Protein AF-A0A821GJP7-F1 (afdb_monomer)

Secondary structure (DSSP, 8-state):
-TTS--HHHHHHHHHHHHT--GGG--HHHHHHHHHHHHHHHHHTT-HHHHHHHHHHHHHH-SSSTHHHHHHHHHHHHHTHHHH--HHHHHHHHHHHHTTS-HHHHHHHHHHHHHHHHHGGGSTT--HHHHHHHHHH-

pLDDT: mean 87.88, std 9.97, range [49.09, 96.62]

Solvent-accessible surface area (backbone atoms only — not comparable to full-atom values): 7707 Å² total; per-residue (Å²): 128,86,86,81,63,53,74,66,59,51,50,55,52,43,56,54,60,74,69,54,81,60,89,82,52,51,46,52,55,46,15,49,49,30,26,53,48,15,53,49,33,44,75,73,68,39,51,71,62,14,53,53,29,37,56,52,17,64,71,50,32,96,54,88,50,40,64,41,24,44,55,48,20,53,52,47,60,74,38,36,95,77,68,70,52,67,60,60,28,46,51,24,43,54,61,19,41,76,80,42,56,70,75,62,26,52,67,48,50,52,55,49,51,53,52,59,72,59,44,73,81,62,91,82,47,66,54,62,59,52,49,52,51,66,70,74,108

Radius of gyration: 15.97 Å; Cα contacts (8 Å, |Δi|>4): 133; chains: 1; bounding box: 43×33×41 Å

Mean predicted aligned error: 5.53 Å

Foldseek 3Di:
DPPPDDPVVLVVVLVVLVPDDCVPPALLSQLVSLLVNLLSCVSVVVNVSSVVSLVVSCVSDPPPCLVSLVSVLVSCVVCCVPPVCVLSSLVSLVVNLVPDDPVVNVVSVVVLVVSCVVQPPPPDPPPSVVSVVVVVD

Sequence (137 aa):
LFSTLSSNEIQDIFDIVEQANTKYFNKDMMSEFYSLKAVAYSKLNHNDEAQKLFSCATQLSDANLTRTWINWGDFLLKQSSIINDDESIIICYLNACKDLTEIKARSILSKIFYLLSHDNENNNNNKLSICIERYLS

Nearest PDB structures (foldseek):
  7kts-assembly1_A  TM=8.685E-01  e=2.005E-06  Homo sapiens
  5l0y-assembly1_A  TM=6.145E-01  e=1.754E-02  Thermochaetoides thermophila DSM 1495
  4hot-assembly1_A  TM=7.872E-01  e=1.907E-01  Homo sapiens
  4gpk-assembly2_H  TM=5.710E-01  e=2.073E+00  Bacillus thuringiensis serovar th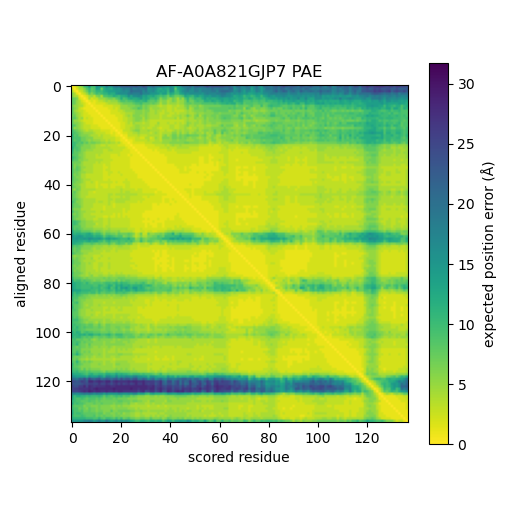uringiensis
  3q15-assembly1_A-2  TM=5.170E-01  e=2.299E+00  Bacillus subtilis

Structure (mmCIF, N/CA/C/O backbone):
data_AF-A0A821GJP7-F1
#
_entry.id   AF-A0A821GJP7-F1
#
loop_
_atom_site.group_PDB
_atom_site.id
_atom_site.type_symbol
_atom_site.label_atom_id
_atom_site.label_alt_id
_atom_site.label_comp_id
_atom_site.label_asym_id
_atom_site.label_entity_id
_atom_site.label_seq_id
_atom_site.pdbx_PDB_ins_code
_atom_site.Cartn_x
_atom_site.Cartn_y
_atom_site.Cartn_z
_atom_site.occupancy
_atom_site.B_iso_or_equiv
_atom_site.auth_seq_id
_atom_site.auth_comp_id
_atom_site.auth_asym_id
_atom_site.auth_atom_id
_atom_site.pdbx_PDB_model_num
ATOM 1 N N . LEU A 1 1 ? -12.908 -3.825 -2.239 1.00 49.09 1 LEU A N 1
ATOM 2 C CA . LEU A 1 1 ? -13.898 -3.857 -1.138 1.00 49.09 1 LEU A CA 1
ATOM 3 C C . LEU A 1 1 ? -14.386 -2.456 -0.764 1.00 49.09 1 LEU A C 1
ATOM 5 O O . LEU A 1 1 ? -15.580 -2.239 -0.808 1.00 49.09 1 LEU A O 1
ATOM 9 N N . PHE A 1 2 ? -13.511 -1.478 -0.505 1.00 53.94 2 PHE A N 1
ATOM 10 C CA . PHE A 1 2 ? -13.915 -0.135 -0.040 1.00 53.94 2 PHE A CA 1
ATOM 11 C C . PHE A 1 2 ? -14.293 0.907 -1.117 1.00 53.94 2 PHE A C 1
ATOM 13 O O . PHE A 1 2 ? -14.179 2.106 -0.870 1.00 53.94 2 PHE A O 1
ATOM 20 N N . SER A 1 3 ? -14.618 0.516 -2.350 1.00 56.97 3 SER A N 1
ATOM 21 C CA . SER A 1 3 ? -14.934 1.476 -3.430 1.00 56.97 3 SER A CA 1
ATOM 22 C C . SER A 1 3 ? -16.432 1.730 -3.618 1.00 56.97 3 SER A C 1
ATOM 24 O O . SER A 1 3 ? -16.786 2.655 -4.335 1.00 56.97 3 SER A O 1
ATOM 26 N N . THR A 1 4 ? -17.294 0.929 -2.987 1.00 66.12 4 THR A N 1
ATOM 27 C CA . THR A 1 4 ? -18.760 0.969 -3.150 1.00 66.12 4 THR A CA 1
ATOM 28 C C . THR A 1 4 ? -19.514 1.215 -1.840 1.00 66.12 4 THR A C 1
ATOM 30 O O . THR A 1 4 ? -20.737 1.180 -1.846 1.00 66.12 4 THR A O 1
ATOM 33 N N . LEU A 1 5 ? -18.802 1.421 -0.727 1.00 74.00 5 LEU A N 1
ATOM 34 C CA . LEU A 1 5 ? -19.387 1.615 0.605 1.00 74.00 5 LEU A CA 1
ATOM 35 C C . LEU A 1 5 ? -19.698 3.096 0.846 1.00 74.00 5 LEU A C 1
ATOM 37 O O . LEU A 1 5 ? -18.909 3.966 0.470 1.00 74.00 5 LEU A O 1
ATOM 41 N N . SER A 1 6 ? -20.831 3.368 1.488 1.00 81.38 6 SER A N 1
ATOM 42 C CA . SER A 1 6 ? -21.203 4.697 1.975 1.00 81.38 6 SER A CA 1
ATOM 43 C C . SER A 1 6 ? -20.296 5.144 3.128 1.00 81.38 6 SER A C 1
ATOM 45 O O . SER A 1 6 ? -19.678 4.326 3.809 1.00 81.38 6 SER A O 1
ATOM 47 N N . SER A 1 7 ? -20.220 6.454 3.382 1.00 79.62 7 SER A N 1
ATOM 48 C CA . SER A 1 7 ? -19.406 7.002 4.480 1.00 79.62 7 SER A CA 1
ATOM 49 C C . SER A 1 7 ? -19.783 6.429 5.849 1.00 79.62 7 SER A C 1
ATOM 51 O O . SER A 1 7 ? -18.895 6.182 6.658 1.00 79.62 7 SER A O 1
ATOM 53 N N . ASN A 1 8 ? -21.072 6.160 6.081 1.00 84.50 8 ASN A N 1
ATOM 54 C CA . ASN A 1 8 ? -21.547 5.572 7.334 1.00 84.50 8 ASN A CA 1
ATOM 55 C C . ASN A 1 8 ? -21.063 4.124 7.490 1.00 84.50 8 ASN A C 1
ATOM 57 O O . ASN A 1 8 ? -20.522 3.776 8.529 1.00 84.50 8 ASN A O 1
ATOM 61 N N . GLU A 1 9 ? -21.145 3.309 6.434 1.00 85.25 9 GLU A N 1
ATOM 62 C CA . GLU A 1 9 ? -20.630 1.931 6.473 1.00 85.25 9 GLU A CA 1
ATOM 63 C C . GLU A 1 9 ? -19.108 1.889 6.670 1.00 85.25 9 GLU A C 1
ATOM 65 O O . GLU A 1 9 ? -18.586 0.985 7.318 1.00 85.25 9 GLU A O 1
ATOM 70 N N . ILE A 1 10 ? -18.375 2.864 6.120 1.00 81.81 10 ILE A N 1
ATOM 71 C CA . ILE A 1 10 ? -16.928 2.981 6.341 1.00 81.81 10 ILE A CA 1
ATOM 72 C C . ILE A 1 10 ? -16.639 3.297 7.812 1.00 81.81 10 ILE A C 1
ATOM 74 O O . ILE A 1 10 ? -15.711 2.709 8.367 1.00 81.81 10 ILE A O 1
ATOM 78 N N . GLN A 1 11 ? -17.428 4.174 8.440 1.00 85.88 11 GLN A N 1
ATOM 79 C CA . GLN A 1 11 ? -17.293 4.491 9.862 1.00 85.88 11 GLN A CA 1
ATOM 80 C C . GLN A 1 11 ? -17.627 3.283 10.750 1.00 85.88 11 GLN A C 1
ATOM 82 O O . GLN A 1 11 ? -16.861 2.968 11.655 1.00 85.88 11 GLN A O 1
ATOM 87 N N . ASP A 1 12 ? -18.694 2.545 10.441 1.00 86.69 12 ASP A N 1
ATOM 88 C CA . ASP A 1 12 ? -19.064 1.340 11.193 1.00 86.69 12 ASP A CA 1
ATOM 89 C C . ASP A 1 12 ? -17.964 0.267 11.110 1.00 86.69 12 ASP A C 1
ATOM 91 O O . ASP A 1 12 ? -17.578 -0.337 12.113 1.00 86.69 12 ASP A O 1
ATOM 95 N N . ILE A 1 13 ? -17.403 0.043 9.913 1.00 83.00 13 ILE A N 1
ATOM 96 C CA . ILE A 1 13 ? -16.277 -0.886 9.729 1.00 83.00 13 ILE A CA 1
ATOM 97 C C . ILE A 1 13 ? -15.043 -0.394 10.486 1.00 83.00 13 ILE A C 1
ATOM 99 O O . ILE A 1 13 ? -14.325 -1.203 11.074 1.00 83.00 13 ILE A O 1
ATOM 103 N N . PHE A 1 14 ? -14.784 0.911 10.469 1.00 85.81 14 PHE A N 1
ATOM 104 C CA . PHE A 1 14 ? -13.670 1.509 11.190 1.00 85.81 14 PHE A CA 1
ATOM 105 C C . PHE A 1 14 ? -13.767 1.245 12.698 1.00 85.81 14 PHE A C 1
ATOM 107 O O . PHE A 1 14 ? -12.802 0.760 13.289 1.00 85.81 14 PHE A O 1
ATOM 114 N N . ASP A 1 15 ? -14.937 1.462 13.299 1.00 88.31 15 ASP A N 1
ATOM 115 C CA . ASP A 1 15 ? -15.154 1.245 14.732 1.00 88.31 15 ASP A CA 1
ATOM 116 C C . ASP A 1 15 ? -14.949 -0.230 15.122 1.00 88.31 15 ASP A C 1
ATOM 118 O O . ASP A 1 15 ? -14.341 -0.532 16.152 1.00 88.31 15 ASP A O 1
ATOM 122 N N . ILE A 1 16 ? -15.386 -1.163 14.267 1.00 86.00 16 ILE A N 1
ATOM 123 C CA . ILE A 1 16 ? -15.156 -2.604 14.455 1.00 86.00 16 ILE A CA 1
ATOM 124 C C . ILE A 1 16 ? -13.660 -2.933 14.398 1.00 86.00 16 ILE A C 1
ATOM 126 O O . ILE A 1 16 ? -13.164 -3.715 15.213 1.00 86.00 16 ILE A O 1
ATOM 130 N N . VAL A 1 17 ? -12.933 -2.352 13.440 1.00 85.62 17 VAL A N 1
ATOM 131 C CA . VAL A 1 17 ? -11.489 -2.565 13.295 1.00 85.62 17 VAL A CA 1
ATOM 132 C C . VAL A 1 17 ? -10.740 -2.014 14.510 1.00 85.62 17 VAL A C 1
ATOM 134 O O . VAL A 1 17 ? -9.864 -2.701 15.023 1.00 85.62 17 VAL A O 1
ATOM 137 N N . GLU A 1 18 ? -11.088 -0.833 15.025 1.00 86.38 18 GLU A N 1
ATOM 138 C CA . GLU A 1 18 ? -10.439 -0.258 16.216 1.00 86.38 18 GLU A CA 1
ATOM 139 C C . GLU A 1 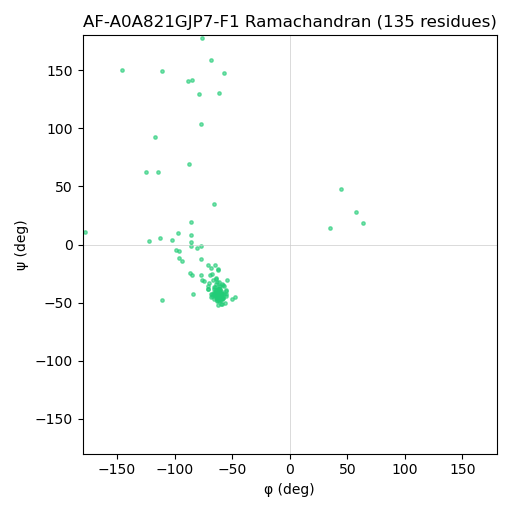18 ? -10.642 -1.098 17.485 1.00 86.38 18 GLU A C 1
ATOM 141 O O . GLU A 1 18 ? -9.753 -1.166 18.333 1.00 86.38 18 GLU A O 1
ATOM 146 N N . GLN A 1 19 ? -11.782 -1.778 17.610 1.00 87.31 19 GLN A N 1
ATOM 147 C CA . GLN A 1 19 ? -12.106 -2.612 18.772 1.00 87.31 19 GLN A CA 1
ATOM 148 C C . GLN A 1 19 ? -11.562 -4.046 18.673 1.00 87.31 19 GLN A C 1
ATOM 150 O O . GLN A 1 19 ? -11.743 -4.845 19.597 1.00 87.31 19 GLN A O 1
ATOM 155 N N . ALA A 1 20 ? -10.901 -4.401 17.568 1.00 88.12 20 ALA A N 1
ATOM 156 C CA . ALA A 1 20 ? -10.392 -5.747 17.368 1.00 88.12 20 ALA A CA 1
ATOM 157 C C . ALA A 1 20 ? -9.351 -6.119 18.437 1.00 88.12 20 ALA A C 1
ATOM 159 O O . ALA A 1 20 ? -8.376 -5.409 18.688 1.00 88.12 20 ALA A O 1
ATOM 160 N N . ASN A 1 21 ? -9.534 -7.286 19.057 1.00 89.88 21 ASN A N 1
ATOM 161 C CA . ASN A 1 21 ? -8.588 -7.799 20.037 1.00 89.88 21 ASN A CA 1
ATOM 162 C C . ASN A 1 21 ? -7.347 -8.376 19.339 1.00 89.88 21 ASN A C 1
ATOM 164 O O . ASN A 1 21 ? -7.368 -9.498 18.834 1.00 89.88 21 ASN A O 1
ATOM 168 N N . THR A 1 22 ? -6.247 -7.630 19.374 1.00 89.81 22 THR A N 1
ATOM 169 C CA . THR A 1 22 ? -4.976 -7.992 18.732 1.00 89.81 22 THR A CA 1
ATOM 170 C C . THR A 1 22 ? -4.071 -8.885 19.585 1.00 89.81 22 THR A C 1
ATOM 172 O O . THR A 1 22 ? -2.982 -9.248 19.148 1.00 89.81 22 THR A O 1
ATOM 175 N N . LYS A 1 23 ? -4.499 -9.302 20.789 1.00 91.56 23 LYS A N 1
ATOM 176 C CA . LYS A 1 23 ? -3.671 -10.073 21.741 1.00 91.56 23 LYS A CA 1
ATOM 177 C C . LYS A 1 23 ? -3.068 -11.356 21.153 1.00 91.56 23 LYS A C 1
ATOM 179 O O . LYS A 1 23 ? -2.008 -11.789 21.597 1.00 91.56 23 LYS A O 1
ATOM 184 N N . TYR A 1 24 ? -3.754 -11.980 20.201 1.00 89.94 24 TYR A N 1
ATOM 185 C CA . TYR A 1 24 ? -3.339 -13.251 19.601 1.00 89.94 24 TYR A CA 1
ATOM 186 C C . TYR A 1 24 ? -2.705 -13.089 18.218 1.00 89.94 24 TYR A C 1
ATOM 188 O O . TYR A 1 24 ? -2.409 -14.086 17.564 1.00 89.94 24 TYR A O 1
ATOM 196 N N . PHE A 1 25 ? -2.517 -11.854 17.753 1.00 92.31 25 PHE A N 1
ATOM 197 C CA . PHE A 1 25 ? -1.961 -11.611 16.432 1.00 92.31 25 PHE A CA 1
ATOM 198 C C . PHE A 1 25 ? -0.447 -11.791 16.490 1.00 92.31 25 PHE A C 1
ATOM 200 O O . PHE A 1 25 ? 0.241 -11.230 17.343 1.00 92.31 25 PHE A O 1
ATOM 207 N N . ASN A 1 26 ? 0.080 -12.587 15.564 1.00 91.94 26 ASN A N 1
ATOM 208 C CA . ASN A 1 26 ? 1.515 -12.626 15.316 1.00 91.94 26 ASN A CA 1
ATOM 209 C C . ASN A 1 26 ? 1.950 -11.375 14.523 1.00 91.94 26 ASN A C 1
ATOM 211 O O . ASN A 1 26 ? 1.129 -10.535 14.155 1.00 91.94 26 ASN A O 1
ATOM 215 N N . LYS A 1 27 ? 3.251 -11.240 14.256 1.00 91.69 27 LYS A N 1
ATOM 216 C CA . LYS A 1 27 ? 3.809 -10.069 13.562 1.00 91.69 27 LYS A CA 1
ATOM 217 C C . LYS A 1 27 ? 3.213 -9.837 12.167 1.00 91.69 27 LYS A C 1
ATOM 219 O O . LYS A 1 27 ? 2.905 -8.697 11.834 1.00 91.69 27 LYS A O 1
ATOM 224 N N . ASP A 1 28 ? 2.993 -10.898 11.396 1.00 90.62 28 ASP A N 1
ATOM 225 C CA . ASP A 1 28 ? 2.404 -10.821 10.052 1.00 90.62 28 ASP A CA 1
ATOM 226 C C . ASP A 1 28 ? 0.948 -10.346 10.120 1.00 90.62 28 ASP A C 1
ATOM 228 O O . ASP A 1 28 ? 0.563 -9.401 9.434 1.00 90.62 28 ASP A O 1
ATOM 232 N N . MET A 1 29 ? 0.158 -10.937 11.023 1.00 91.81 29 MET A N 1
ATOM 233 C CA . MET A 1 29 ? -1.227 -10.532 11.277 1.00 91.81 29 MET A CA 1
ATOM 234 C C . MET A 1 29 ? -1.303 -9.081 11.758 1.00 91.81 29 MET A C 1
ATOM 236 O O . MET A 1 29 ? -2.187 -8.342 11.339 1.00 91.81 29 MET A O 1
ATOM 240 N N . MET A 1 30 ? -0.365 -8.652 12.608 1.00 92.81 30 MET A N 1
ATOM 241 C CA . MET A 1 30 ? -0.270 -7.264 13.059 1.00 92.81 30 MET A CA 1
ATOM 242 C C . MET A 1 30 ? 0.075 -6.311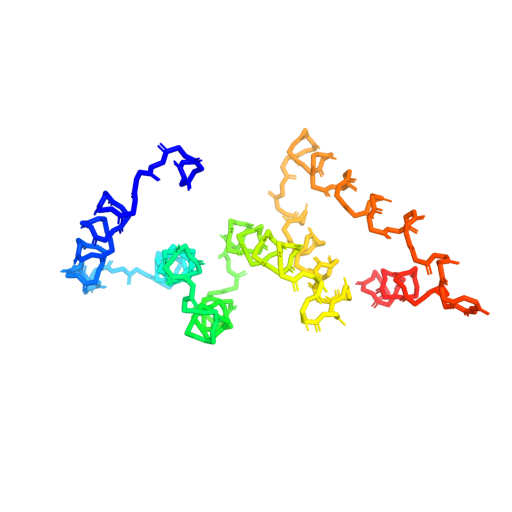 11.912 1.00 92.81 30 MET A C 1
ATOM 244 O O . MET A 1 30 ? -0.544 -5.255 11.807 1.00 92.81 30 MET A O 1
ATOM 248 N N . SER A 1 31 ? 1.014 -6.675 11.035 1.00 93.44 31 SER A N 1
ATOM 249 C CA . SER A 1 31 ? 1.350 -5.881 9.848 1.00 93.44 31 SER A CA 1
ATOM 250 C C . SER A 1 31 ? 0.134 -5.698 8.936 1.00 93.44 31 SER A C 1
ATOM 252 O O . SER A 1 31 ? -0.236 -4.567 8.607 1.00 93.44 31 SER A O 1
ATOM 254 N N . GLU A 1 32 ? -0.544 -6.793 8.586 1.00 90.94 32 GLU A N 1
ATOM 255 C CA . GLU A 1 32 ? -1.732 -6.741 7.733 1.00 90.94 32 GLU A CA 1
ATOM 256 C C . GLU A 1 32 ? -2.863 -5.944 8.396 1.00 90.94 32 GLU A C 1
ATOM 258 O O . GLU A 1 32 ? -3.501 -5.110 7.751 1.00 90.94 32 GLU A O 1
ATOM 263 N N . PHE A 1 33 ? -3.068 -6.123 9.701 1.00 92.00 33 PHE A N 1
ATOM 264 C CA . PHE A 1 33 ? -4.063 -5.374 10.458 1.00 92.00 33 PHE A CA 1
ATOM 265 C C . PHE A 1 33 ? -3.794 -3.861 10.444 1.00 92.00 33 PHE A C 1
ATOM 267 O O . PHE A 1 33 ? -4.706 -3.077 10.176 1.00 92.00 33 PHE A O 1
ATOM 274 N N . TYR A 1 34 ? -2.545 -3.430 10.647 1.00 94.00 34 TYR A N 1
ATOM 275 C CA . TYR A 1 34 ? -2.174 -2.013 10.555 1.00 94.00 34 TYR A CA 1
ATOM 276 C C . TYR A 1 34 ? -2.346 -1.467 9.132 1.00 94.00 34 TYR A C 1
ATOM 278 O O . TYR A 1 34 ? -2.804 -0.337 8.967 1.00 94.00 34 TYR A O 1
ATOM 286 N N . SER A 1 35 ? -2.060 -2.272 8.104 1.00 94.69 35 SER A N 1
ATOM 287 C CA . SER A 1 35 ? -2.338 -1.904 6.711 1.00 94.69 35 SER A CA 1
ATOM 288 C C . SER A 1 35 ? -3.835 -1.688 6.463 1.00 94.69 35 SER A C 1
ATOM 290 O O . SER A 1 35 ? -4.223 -0.705 5.832 1.00 94.69 35 SER A O 1
ATOM 292 N N . LEU A 1 36 ? -4.696 -2.565 6.989 1.00 92.00 36 LEU A N 1
ATOM 293 C CA . LEU A 1 36 ? -6.150 -2.423 6.870 1.00 92.00 36 LEU A CA 1
ATOM 294 C C . LEU A 1 36 ? -6.665 -1.184 7.608 1.00 92.00 36 LEU A C 1
ATOM 296 O O . LEU A 1 36 ? -7.482 -0.449 7.049 1.00 92.00 36 LEU A O 1
ATOM 300 N N . LYS A 1 37 ? -6.142 -0.905 8.810 1.00 92.50 37 LYS A N 1
ATOM 301 C CA . LYS A 1 37 ? -6.413 0.348 9.530 1.00 92.50 37 LYS A CA 1
ATOM 302 C C . LYS A 1 37 ? -6.039 1.554 8.676 1.00 92.50 37 LYS A C 1
ATOM 304 O O . LYS A 1 37 ? -6.872 2.430 8.471 1.00 92.50 37 LYS A O 1
ATOM 309 N N . ALA A 1 38 ? -4.832 1.574 8.112 1.00 94.44 38 ALA A N 1
ATOM 310 C CA . ALA A 1 38 ? -4.372 2.666 7.259 1.00 94.44 38 ALA A CA 1
ATOM 311 C C . ALA A 1 38 ? -5.305 2.907 6.059 1.00 94.44 38 ALA A C 1
ATOM 313 O O . ALA A 1 38 ? -5.672 4.047 5.768 1.00 94.44 38 ALA A O 1
ATOM 314 N N . VAL A 1 39 ? -5.767 1.835 5.405 1.00 92.44 39 VAL A N 1
ATOM 315 C CA . VAL A 1 39 ? -6.765 1.935 4.331 1.00 92.44 39 VAL A CA 1
ATOM 316 C C . VAL A 1 39 ? -8.063 2.566 4.842 1.00 92.44 39 VAL A C 1
ATOM 318 O O . VAL A 1 39 ? -8.586 3.459 4.175 1.00 92.44 39 VAL A O 1
ATOM 321 N N . ALA A 1 40 ? -8.569 2.166 6.011 1.00 89.88 40 ALA A N 1
ATOM 322 C CA . ALA A 1 40 ? -9.783 2.745 6.587 1.00 89.88 40 ALA A CA 1
ATOM 323 C C . ALA A 1 40 ? -9.618 4.245 6.906 1.00 89.88 40 ALA A C 1
ATOM 325 O O . ALA A 1 40 ? -10.420 5.053 6.437 1.00 89.88 40 ALA A O 1
ATOM 326 N N . TYR A 1 41 ? -8.529 4.636 7.577 1.00 91.38 41 TYR A N 1
ATOM 327 C CA . TYR A 1 41 ? -8.193 6.046 7.828 1.00 91.38 41 TYR A CA 1
ATOM 328 C C . TYR A 1 41 ? -8.124 6.857 6.522 1.00 91.38 41 TYR A C 1
ATOM 330 O O . TYR A 1 41 ? -8.712 7.934 6.427 1.00 91.38 41 TYR A O 1
ATOM 338 N N . SER A 1 42 ? -7.513 6.310 5.464 1.00 91.94 42 SER A N 1
ATOM 339 C CA . SER A 1 42 ? -7.446 6.991 4.162 1.00 91.94 42 SER A CA 1
ATOM 340 C C . SER A 1 42 ? -8.818 7.202 3.506 1.00 91.94 42 SER A C 1
ATOM 342 O O . SER A 1 42 ? -9.014 8.147 2.740 1.00 91.94 42 SER A O 1
ATOM 344 N N . LYS A 1 43 ? -9.791 6.325 3.783 1.00 88.75 43 LYS A N 1
ATOM 345 C CA . LYS A 1 43 ? -11.164 6.437 3.266 1.00 88.75 43 LYS A CA 1
ATOM 346 C C . LYS A 1 43 ? -11.983 7.484 4.014 1.00 88.75 43 LYS A C 1
ATOM 348 O O . LYS A 1 43 ? -12.877 8.069 3.410 1.00 88.75 43 LYS A O 1
ATOM 353 N N . LEU A 1 44 ? -11.626 7.755 5.266 1.00 89.44 44 LEU A N 1
ATOM 354 C CA . LEU A 1 44 ? -12.158 8.841 6.090 1.00 89.44 44 LEU A CA 1
ATOM 355 C C . LEU A 1 44 ? -11.414 10.175 5.876 1.00 89.44 44 LEU A C 1
ATOM 357 O O . LEU A 1 44 ? -11.671 11.142 6.581 1.00 89.44 44 LEU A O 1
ATOM 361 N N . ASN A 1 45 ? -10.514 10.251 4.885 1.00 89.75 45 ASN A N 1
ATOM 362 C CA . ASN A 1 45 ? -9.655 11.408 4.588 1.00 89.75 45 ASN A CA 1
ATOM 363 C C . ASN A 1 45 ? -8.647 11.771 5.697 1.00 89.75 45 ASN A C 1
ATOM 365 O O . ASN A 1 45 ? -8.081 12.862 5.683 1.00 89.75 45 ASN A O 1
ATOM 369 N N . HIS A 1 46 ? -8.364 10.852 6.620 1.00 92.62 46 HIS A N 1
ATOM 370 C CA . HIS A 1 46 ? -7.317 10.991 7.636 1.00 92.62 46 HIS A CA 1
ATOM 371 C C . HIS A 1 46 ? -5.979 10.482 7.070 1.00 92.62 46 HIS A C 1
ATOM 373 O O . HIS A 1 46 ? -5.499 9.393 7.401 1.00 92.62 46 HIS A O 1
ATOM 379 N N . ASN A 1 47 ? -5.423 11.224 6.107 1.00 93.19 47 ASN A N 1
ATOM 380 C CA . ASN A 1 47 ? -4.273 10.771 5.315 1.00 93.19 47 ASN A CA 1
ATOM 381 C C . ASN A 1 47 ? -2.965 10.709 6.126 1.00 93.19 47 ASN A C 1
ATOM 383 O O . ASN A 1 47 ? -2.162 9.805 5.896 1.00 93.19 47 ASN A O 1
ATOM 387 N N . ASP A 1 48 ? -2.771 11.606 7.095 1.00 94.00 48 ASP A N 1
ATOM 388 C CA . ASP A 1 48 ? -1.561 11.640 7.926 1.00 94.00 48 ASP A CA 1
ATOM 389 C C . ASP A 1 48 ? -1.486 10.418 8.854 1.00 94.00 48 ASP A C 1
ATOM 391 O O . ASP A 1 48 ? -0.435 9.788 9.005 1.00 94.00 48 ASP A O 1
ATOM 395 N N . GLU A 1 49 ? -2.615 10.039 9.459 1.00 95.00 49 GLU A N 1
ATOM 396 C CA . GLU A 1 49 ? -2.756 8.813 10.247 1.00 95.00 49 GLU A CA 1
ATOM 397 C C . GLU A 1 49 ? -2.542 7.576 9.378 1.00 95.00 49 GLU A C 1
ATOM 399 O O . GLU A 1 49 ? -1.805 6.667 9.771 1.00 95.00 49 GLU A O 1
ATOM 404 N N . ALA A 1 50 ? -3.137 7.553 8.180 1.00 94.88 50 ALA A N 1
ATOM 405 C CA . ALA A 1 50 ? -2.956 6.459 7.235 1.00 94.88 50 ALA A CA 1
ATOM 406 C C . ALA A 1 50 ? -1.473 6.263 6.885 1.00 94.88 50 ALA A C 1
ATOM 408 O O . ALA A 1 50 ? -0.967 5.142 6.955 1.00 94.88 50 ALA A O 1
ATOM 409 N N . GLN A 1 51 ? -0.747 7.343 6.585 1.00 94.50 51 GLN A N 1
ATOM 410 C CA . GLN A 1 51 ? 0.672 7.273 6.239 1.00 94.50 51 GLN A CA 1
ATOM 411 C C . GLN A 1 51 ? 1.533 6.737 7.393 1.00 94.50 51 GLN A C 1
ATOM 413 O O . GLN A 1 51 ? 2.395 5.881 7.174 1.00 94.50 51 GLN A O 1
ATOM 418 N N . LYS A 1 52 ? 1.274 7.175 8.633 1.00 96.12 52 LYS A N 1
ATOM 419 C CA . LYS A 1 52 ? 1.961 6.646 9.827 1.00 96.12 52 LYS A CA 1
ATOM 420 C C . LYS A 1 52 ? 1.708 5.149 9.996 1.00 96.12 52 LYS A C 1
ATOM 422 O O . LYS A 1 52 ? 2.648 4.390 10.221 1.00 96.12 52 LYS A O 1
ATOM 427 N N . LEU A 1 53 ? 0.455 4.718 9.852 1.00 95.62 53 LEU A N 1
ATOM 428 C CA . LEU A 1 53 ? 0.072 3.315 10.005 1.00 95.62 53 LEU A CA 1
ATOM 429 C C . LEU A 1 53 ? 0.675 2.418 8.922 1.00 95.62 53 LEU A C 1
ATOM 431 O O . LEU A 1 53 ? 1.112 1.318 9.251 1.00 95.62 53 LEU A O 1
ATOM 435 N N . PHE A 1 54 ? 0.763 2.878 7.669 1.00 96.25 54 PHE A N 1
ATOM 436 C CA . PHE A 1 54 ? 1.457 2.135 6.613 1.00 96.25 54 PHE A CA 1
ATOM 437 C C . PHE A 1 54 ? 2.946 1.948 6.924 1.00 96.25 54 PHE A C 1
ATOM 439 O O . PHE A 1 54 ? 3.447 0.827 6.836 1.00 96.25 54 PHE A O 1
ATOM 446 N N . SER A 1 55 ? 3.627 3.007 7.371 1.00 94.88 55 SER A N 1
ATOM 447 C CA . SER A 1 55 ? 5.034 2.923 7.782 1.00 94.88 55 SER A CA 1
ATOM 448 C C . SER A 1 55 ? 5.228 1.924 8.929 1.00 94.88 55 SER A C 1
ATOM 450 O O . SER A 1 55 ? 6.074 1.030 8.842 1.00 94.88 55 SER A O 1
ATOM 452 N N . CYS A 1 56 ? 4.376 1.984 9.961 1.00 94.56 56 CYS A N 1
ATOM 453 C CA . CYS A 1 56 ? 4.378 0.997 11.042 1.00 94.56 56 CYS A CA 1
ATOM 454 C C . CYS A 1 56 ? 4.128 -0.427 10.523 1.00 94.56 56 CYS A C 1
ATOM 456 O O . CYS A 1 56 ? 4.865 -1.339 10.889 1.00 94.56 56 CYS A O 1
ATOM 458 N N . ALA A 1 57 ? 3.136 -0.626 9.648 1.00 94.19 57 ALA A N 1
ATOM 459 C CA . ALA A 1 57 ? 2.799 -1.935 9.088 1.00 94.19 57 ALA A CA 1
ATOM 460 C C . ALA A 1 57 ? 4.012 -2.598 8.422 1.00 94.19 57 ALA A C 1
ATOM 462 O O . ALA A 1 57 ? 4.283 -3.773 8.670 1.00 94.19 57 ALA A O 1
ATOM 463 N N . THR A 1 58 ? 4.780 -1.844 7.634 1.00 92.50 58 THR A N 1
ATOM 464 C CA . THR A 1 58 ? 5.962 -2.370 6.932 1.00 92.50 58 THR A CA 1
ATOM 465 C C . THR A 1 58 ? 7.150 -2.698 7.832 1.00 92.50 58 THR A C 1
ATOM 467 O O . THR A 1 58 ? 8.020 -3.446 7.415 1.00 92.50 58 THR A O 1
ATOM 470 N N . GLN A 1 59 ? 7.189 -2.171 9.059 1.00 92.12 59 GLN A N 1
ATOM 471 C CA . GLN A 1 59 ? 8.261 -2.439 10.027 1.00 92.12 59 GLN A CA 1
ATOM 472 C C . GLN A 1 59 ? 7.929 -3.601 10.978 1.00 92.12 59 GLN A C 1
ATOM 474 O O . GLN A 1 59 ? 8.803 -4.087 11.693 1.00 92.12 59 GLN A O 1
ATOM 479 N N . LEU A 1 60 ? 6.661 -4.027 11.040 1.00 88.56 60 LEU A N 1
ATOM 480 C CA . LEU A 1 60 ? 6.202 -5.044 11.992 1.00 88.56 60 LEU A CA 1
ATOM 481 C C . LEU A 1 60 ? 6.602 -6.470 11.599 1.00 88.56 60 LEU A C 1
ATOM 483 O O . LEU A 1 60 ? 6.801 -7.302 12.486 1.00 88.56 60 LEU A O 1
ATOM 487 N N . SER A 1 61 ? 6.718 -6.752 10.303 1.00 86.75 61 SER A N 1
ATOM 488 C CA . SER A 1 61 ? 7.151 -8.046 9.778 1.00 86.75 61 SER A CA 1
ATOM 489 C C . SER A 1 61 ? 7.964 -7.862 8.506 1.00 86.75 61 SER A C 1
ATOM 491 O O . SER A 1 61 ? 7.701 -6.935 7.754 1.00 86.75 61 SER A O 1
ATOM 493 N N . ASP A 1 62 ? 8.894 -8.779 8.258 1.00 78.75 62 ASP A N 1
ATOM 494 C CA . ASP A 1 62 ? 9.640 -8.887 7.002 1.00 78.75 62 ASP A CA 1
ATOM 495 C C . ASP A 1 62 ? 9.016 -9.925 6.044 1.00 78.75 62 ASP A C 1
ATOM 497 O O . ASP A 1 62 ? 9.456 -10.066 4.904 1.00 78.75 62 ASP A O 1
ATOM 501 N N . ALA A 1 63 ? 7.992 -10.665 6.490 1.00 77.56 63 ALA A N 1
ATOM 502 C CA . ALA A 1 63 ? 7.327 -11.722 5.731 1.00 77.56 63 ALA A CA 1
ATOM 503 C C . ALA A 1 63 ? 5.897 -11.322 5.332 1.00 77.56 63 ALA A C 1
ATOM 505 O O . ALA A 1 63 ? 5.212 -10.590 6.044 1.00 77.56 63 ALA A O 1
ATOM 506 N N . ASN A 1 64 ? 5.426 -11.837 4.189 1.00 79.19 64 ASN A N 1
ATOM 507 C CA . ASN A 1 64 ? 4.039 -11.702 3.719 1.00 79.19 64 ASN A CA 1
ATOM 508 C C . ASN A 1 64 ? 3.534 -10.251 3.551 1.00 79.19 64 ASN A C 1
ATOM 510 O O . ASN A 1 64 ? 2.334 -9.982 3.613 1.00 79.19 64 ASN A O 1
ATOM 514 N N . LEU A 1 65 ? 4.431 -9.302 3.268 1.00 88.81 65 LEU A N 1
ATOM 515 C CA . LEU A 1 65 ? 4.096 -7.878 3.139 1.00 88.81 65 LEU A CA 1
ATOM 516 C C . LEU A 1 65 ? 3.413 -7.498 1.817 1.00 88.81 65 LEU A C 1
ATOM 518 O O . LEU A 1 65 ? 3.069 -6.333 1.615 1.00 88.81 65 LEU A O 1
ATOM 522 N N . THR A 1 66 ? 3.200 -8.444 0.902 1.00 92.75 66 THR A N 1
ATOM 523 C CA . THR A 1 66 ? 2.675 -8.180 -0.445 1.00 92.75 66 THR A CA 1
ATOM 524 C C . THR A 1 66 ? 1.411 -7.324 -0.431 1.00 92.75 66 THR A C 1
ATOM 526 O O . THR A 1 66 ? 1.299 -6.354 -1.177 1.00 92.75 66 THR A O 1
ATOM 529 N N . ARG A 1 67 ? 0.448 -7.659 0.438 1.00 91.69 67 ARG A N 1
ATOM 530 C CA . ARG A 1 67 ? -0.813 -6.916 0.557 1.00 91.69 67 ARG A CA 1
ATOM 531 C C . ARG A 1 67 ? -0.577 -5.511 1.112 1.00 91.69 67 ARG A C 1
ATOM 533 O O . ARG A 1 67 ? -1.147 -4.558 0.586 1.00 91.69 67 ARG A O 1
ATOM 540 N N . THR A 1 68 ? 0.275 -5.394 2.129 1.00 95.06 68 THR A N 1
ATOM 541 C CA . THR A 1 68 ? 0.638 -4.124 2.767 1.00 95.06 68 THR A CA 1
ATOM 542 C C . THR A 1 68 ? 1.249 -3.155 1.761 1.00 95.06 68 THR A C 1
ATOM 544 O O . THR A 1 68 ? 0.800 -2.014 1.665 1.00 95.06 68 THR A O 1
ATOM 547 N N . TRP A 1 69 ? 2.192 -3.632 0.948 1.00 96.12 69 TRP A N 1
ATOM 548 C CA . TRP A 1 69 ? 2.831 -2.841 -0.100 1.00 96.12 69 TRP A CA 1
ATOM 549 C C . TRP A 1 69 ? 1.862 -2.401 -1.199 1.00 96.12 69 TRP A C 1
ATOM 551 O O . TRP A 1 69 ? 1.889 -1.240 -1.601 1.00 96.12 69 TRP A O 1
ATOM 561 N N . ILE A 1 70 ? 0.964 -3.285 -1.651 1.00 95.62 70 ILE A N 1
ATOM 562 C CA . ILE A 1 70 ? -0.072 -2.919 -2.633 1.00 95.62 70 ILE A CA 1
ATOM 563 C C . ILE A 1 70 ? -0.988 -1.835 -2.064 1.00 95.62 70 ILE A C 1
ATOM 565 O O . ILE A 1 70 ? -1.246 -0.846 -2.742 1.00 95.62 70 ILE A O 1
ATOM 569 N N . ASN A 1 71 ? -1.462 -2.002 -0.826 1.00 95.62 71 ASN A N 1
ATOM 570 C CA . ASN A 1 71 ? -2.360 -1.038 -0.193 1.00 95.62 71 ASN A CA 1
ATOM 571 C C . ASN A 1 71 ? -1.692 0.335 -0.022 1.00 95.62 71 ASN A C 1
ATOM 573 O O . ASN A 1 71 ? -2.342 1.354 -0.251 1.00 95.62 71 ASN A O 1
ATOM 577 N N . TRP A 1 72 ? -0.411 0.368 0.358 1.00 96.62 72 TRP A N 1
ATOM 578 C CA . TRP A 1 72 ? 0.327 1.622 0.501 1.00 96.62 72 TRP A CA 1
ATOM 579 C C . TRP A 1 72 ? 0.569 2.291 -0.859 1.00 96.62 72 TRP A C 1
ATOM 581 O O . TRP A 1 72 ? 0.288 3.479 -1.016 1.00 96.62 72 TRP A O 1
ATOM 591 N N . GLY A 1 73 ? 0.989 1.526 -1.871 1.00 95.94 73 GLY A N 1
ATOM 592 C CA . GLY A 1 73 ? 1.140 2.030 -3.238 1.00 95.94 73 GLY A CA 1
ATOM 593 C C . GLY A 1 73 ? -0.171 2.585 -3.805 1.00 95.94 73 GLY A C 1
ATOM 594 O O . GLY A 1 73 ? -0.177 3.674 -4.373 1.00 95.94 73 GLY A O 1
ATOM 595 N N . ASP A 1 74 ? -1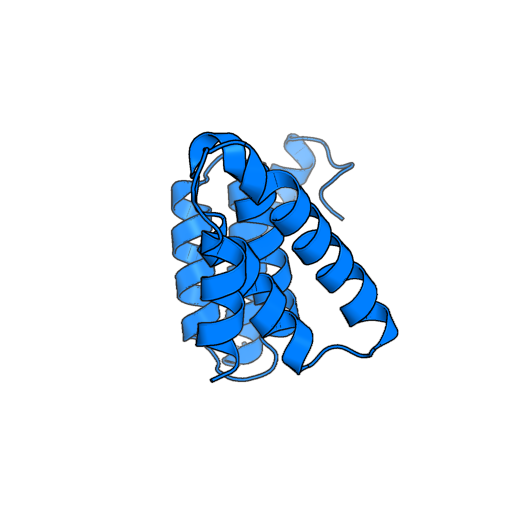.295 1.895 -3.584 1.00 95.12 74 ASP A N 1
ATOM 596 C CA . ASP A 1 74 ? -2.627 2.353 -4.002 1.00 95.12 74 ASP A CA 1
ATOM 597 C C . ASP A 1 74 ? -3.046 3.644 -3.278 1.00 95.12 74 ASP A C 1
ATOM 599 O O . ASP A 1 74 ? -3.644 4.534 -3.888 1.00 95.12 74 ASP A O 1
ATOM 603 N N . PHE A 1 75 ? -2.728 3.763 -1.984 1.00 95.38 75 PHE A N 1
ATOM 604 C CA . PHE A 1 75 ? -2.950 4.983 -1.209 1.00 95.38 75 PHE A CA 1
ATOM 605 C C . PHE A 1 75 ? -2.147 6.160 -1.771 1.00 95.38 75 PHE A C 1
ATOM 607 O O . PHE A 1 75 ? -2.732 7.201 -2.065 1.00 95.38 75 PHE A O 1
ATOM 614 N N . LEU A 1 76 ? -0.837 5.989 -1.966 1.00 94.69 76 LEU A N 1
ATOM 615 C CA . LEU A 1 76 ? 0.037 7.039 -2.488 1.00 94.69 76 LEU A CA 1
ATOM 616 C C . LEU A 1 76 ? -0.349 7.434 -3.918 1.00 94.69 76 LEU A C 1
ATOM 618 O O . LEU A 1 76 ? -0.439 8.620 -4.211 1.00 94.69 76 LEU A O 1
ATOM 622 N N . LEU A 1 77 ? -0.675 6.464 -4.780 1.00 92.69 77 LEU A N 1
ATOM 623 C CA . LEU A 1 77 ? -1.132 6.719 -6.148 1.00 92.69 77 LEU A CA 1
ATOM 624 C C . LEU A 1 77 ? -2.425 7.534 -6.184 1.00 92.69 77 LEU A C 1
ATOM 626 O O . LEU A 1 77 ? -2.572 8.416 -7.024 1.00 92.69 77 LEU A O 1
ATOM 630 N N . LYS A 1 78 ? -3.358 7.281 -5.261 1.00 91.94 78 LYS A N 1
ATOM 631 C CA . LYS A 1 78 ? -4.574 8.094 -5.137 1.00 91.94 78 LYS A CA 1
ATOM 632 C C . LYS A 1 78 ? -4.266 9.529 -4.685 1.00 91.94 78 LYS A C 1
ATOM 634 O O . LYS A 1 78 ? -5.011 10.439 -5.035 1.00 91.94 78 LYS A O 1
ATOM 639 N N . GLN A 1 79 ? -3.205 9.718 -3.905 1.00 88.31 79 GLN A N 1
ATOM 640 C CA . GLN A 1 79 ? -2.776 11.011 -3.370 1.00 88.31 79 GLN A CA 1
ATOM 641 C C . GLN A 1 79 ? -1.659 11.670 -4.198 1.00 88.31 79 GLN A C 1
ATOM 643 O O . GLN A 1 79 ? -1.092 12.668 -3.752 1.00 88.31 79 GLN A O 1
ATOM 648 N N . SER A 1 80 ? -1.329 11.151 -5.387 1.00 84.00 80 SER A N 1
ATOM 649 C CA . SER A 1 80 ? -0.162 11.593 -6.166 1.00 84.00 80 SER A CA 1
ATOM 650 C C . SER A 1 80 ? -0.209 13.083 -6.511 1.00 84.00 80 SER A C 1
ATOM 652 O O . SER A 1 80 ? 0.812 13.760 -6.444 1.00 84.00 80 SER A O 1
ATOM 654 N N . SER A 1 81 ? -1.406 13.634 -6.742 1.00 80.94 81 SER A N 1
ATOM 655 C CA . SER A 1 81 ? -1.615 15.066 -6.993 1.00 80.94 81 SER A CA 1
ATOM 656 C C . SER A 1 81 ? -1.272 15.976 -5.807 1.00 80.94 81 SER A C 1
ATOM 658 O O . SER A 1 81 ? -1.160 17.184 -5.986 1.00 80.94 81 SER A O 1
ATOM 660 N N . ILE A 1 82 ? -1.172 15.424 -4.594 1.00 79.00 82 ILE A N 1
ATOM 661 C CA . ILE A 1 82 ? -0.919 16.165 -3.349 1.00 79.00 82 ILE A CA 1
ATOM 662 C C . ILE A 1 82 ? 0.478 15.848 -2.807 1.00 79.00 82 ILE A C 1
ATOM 664 O O . ILE A 1 82 ? 1.213 16.761 -2.443 1.00 79.00 82 ILE A O 1
ATOM 668 N N . ILE A 1 83 ? 0.838 14.563 -2.740 1.00 75.38 83 ILE A N 1
ATOM 669 C CA . ILE A 1 83 ? 2.069 14.088 -2.093 1.00 75.38 83 ILE A CA 1
ATOM 670 C C . ILE A 1 83 ? 3.274 14.157 -3.050 1.00 75.38 83 ILE A C 1
ATOM 672 O O . ILE A 1 83 ? 4.395 14.327 -2.581 1.00 75.38 83 ILE A O 1
ATOM 676 N N . ASN A 1 84 ? 3.053 14.095 -4.372 1.00 80.00 84 ASN A N 1
ATOM 677 C CA . ASN A 1 84 ? 4.092 14.160 -5.411 1.00 80.00 84 ASN A CA 1
ATOM 678 C C . ASN A 1 84 ? 5.329 13.281 -5.107 1.00 80.00 84 ASN A C 1
ATOM 680 O O . ASN A 1 84 ? 6.474 13.733 -5.181 1.00 80.00 84 ASN A O 1
ATOM 684 N N . ASP A 1 85 ? 5.082 12.026 -4.717 1.00 86.31 85 ASP A N 1
ATOM 685 C CA . ASP A 1 85 ? 6.107 11.054 -4.314 1.00 86.31 85 ASP A CA 1
ATOM 686 C C . ASP A 1 85 ? 6.002 9.758 -5.134 1.00 86.31 85 ASP A C 1
ATOM 688 O O . ASP A 1 85 ? 5.712 8.668 -4.631 1.00 86.31 85 ASP A O 1
ATOM 692 N N . ASP A 1 86 ? 6.204 9.897 -6.443 1.00 89.50 86 ASP A N 1
ATOM 693 C CA . ASP A 1 86 ? 6.072 8.793 -7.398 1.00 89.50 86 ASP A CA 1
ATOM 694 C C . ASP A 1 86 ? 7.148 7.706 -7.228 1.00 89.50 86 ASP A C 1
ATOM 696 O O . ASP A 1 86 ? 6.899 6.535 -7.528 1.00 89.50 86 ASP A O 1
ATOM 700 N N . GLU A 1 87 ? 8.319 8.048 -6.674 1.00 91.88 87 GLU A N 1
ATOM 701 C CA . GLU A 1 87 ? 9.364 7.070 -6.339 1.00 91.88 87 GLU A CA 1
ATOM 702 C C . GLU A 1 87 ? 8.874 6.088 -5.273 1.00 91.88 87 GLU A C 1
ATOM 704 O O . GLU A 1 87 ? 8.985 4.872 -5.452 1.00 91.88 87 GLU A O 1
ATOM 709 N N . SER A 1 88 ? 8.269 6.592 -4.191 1.00 93.31 88 SER A N 1
ATOM 710 C CA . SER A 1 88 ? 7.712 5.737 -3.140 1.00 93.31 88 SER A CA 1
ATOM 711 C C . SER A 1 88 ? 6.595 4.834 -3.663 1.00 93.31 88 SER A C 1
ATOM 713 O O . SER A 1 88 ? 6.506 3.675 -3.247 1.00 93.31 88 SER A O 1
ATOM 715 N N . ILE A 1 89 ? 5.772 5.312 -4.608 1.00 94.81 89 ILE A N 1
ATOM 716 C CA . ILE A 1 89 ? 4.737 4.482 -5.247 1.00 94.81 89 ILE A CA 1
ATOM 717 C C . ILE A 1 89 ? 5.380 3.303 -5.987 1.00 94.81 89 ILE A C 1
ATOM 719 O O . ILE A 1 89 ? 4.971 2.153 -5.796 1.00 94.81 89 ILE A O 1
ATOM 723 N N . ILE A 1 90 ? 6.403 3.572 -6.804 1.00 94.69 90 ILE A N 1
ATOM 724 C CA . ILE A 1 90 ? 7.126 2.532 -7.545 1.00 94.69 90 ILE A CA 1
ATOM 725 C C . ILE A 1 90 ? 7.790 1.545 -6.586 1.00 94.69 90 ILE A C 1
ATOM 727 O O . ILE A 1 90 ? 7.625 0.338 -6.761 1.00 94.69 90 ILE A O 1
ATOM 731 N N . ILE A 1 91 ? 8.476 2.024 -5.546 1.00 95.06 91 ILE A N 1
ATOM 732 C CA . ILE A 1 91 ? 9.135 1.168 -4.548 1.00 95.06 91 ILE A CA 1
ATOM 733 C C . ILE A 1 91 ? 8.119 0.246 -3.861 1.00 95.06 91 ILE A C 1
ATOM 735 O O . ILE A 1 91 ? 8.384 -0.949 -3.701 1.00 95.06 91 ILE A O 1
ATOM 739 N N . CYS A 1 92 ? 6.939 0.758 -3.495 1.00 96.12 92 CYS A N 1
ATOM 740 C CA . CYS A 1 92 ? 5.866 -0.060 -2.926 1.00 96.12 92 CYS A CA 1
ATOM 741 C C . CYS A 1 92 ? 5.446 -1.173 -3.895 1.00 96.12 92 CYS A C 1
ATOM 743 O O . CYS A 1 92 ? 5.423 -2.349 -3.531 1.00 96.12 92 CYS A O 1
ATOM 745 N N . TYR A 1 93 ? 5.158 -0.833 -5.151 1.00 96.50 93 TYR A N 1
ATOM 746 C CA . TYR A 1 93 ? 4.736 -1.823 -6.140 1.00 96.50 93 TYR A CA 1
ATOM 747 C C . TYR A 1 93 ? 5.828 -2.840 -6.491 1.00 96.50 93 TYR A C 1
ATOM 749 O O . TYR A 1 93 ? 5.517 -4.021 -6.650 1.00 96.50 93 TYR A O 1
ATOM 757 N N . LEU A 1 94 ? 7.097 -2.434 -6.548 1.00 95.56 94 LEU A N 1
ATOM 758 C CA . LEU A 1 94 ? 8.220 -3.350 -6.756 1.00 95.56 94 LEU A CA 1
ATOM 759 C C . LEU A 1 94 ? 8.382 -4.326 -5.585 1.00 95.56 94 LEU A C 1
ATOM 761 O O . LEU A 1 94 ? 8.525 -5.527 -5.815 1.00 95.56 94 LEU A O 1
ATOM 765 N N . ASN A 1 95 ? 8.280 -3.846 -4.339 1.00 94.69 95 ASN A N 1
ATOM 766 C CA . ASN A 1 95 ? 8.308 -4.717 -3.161 1.00 9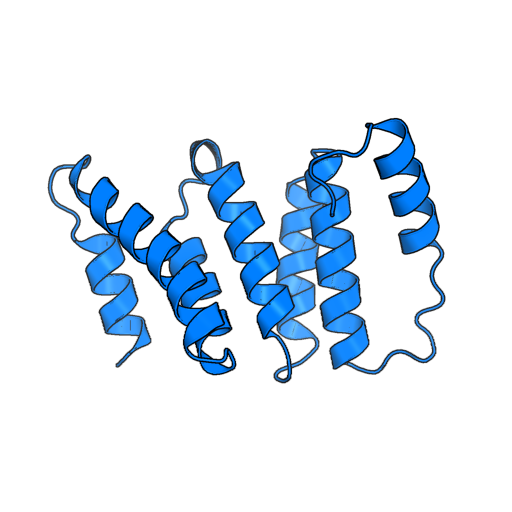4.69 95 ASN A CA 1
ATOM 767 C C . ASN A 1 95 ? 7.148 -5.716 -3.160 1.00 94.69 95 ASN A C 1
ATOM 769 O O . ASN A 1 95 ? 7.356 -6.880 -2.832 1.00 94.69 95 ASN A O 1
ATOM 773 N N . ALA A 1 96 ? 5.949 -5.300 -3.574 1.00 94.31 96 ALA A N 1
ATOM 774 C CA . ALA A 1 96 ? 4.824 -6.217 -3.717 1.00 94.31 96 ALA A CA 1
ATOM 775 C C . ALA A 1 96 ? 5.095 -7.313 -4.761 1.00 94.31 96 ALA A C 1
ATOM 777 O O . ALA A 1 96 ? 4.788 -8.478 -4.524 1.00 94.31 96 ALA A O 1
ATOM 778 N N . CYS A 1 97 ? 5.676 -6.961 -5.909 1.00 94.38 97 CYS A N 1
ATOM 779 C CA . CYS A 1 97 ? 5.912 -7.898 -7.008 1.00 94.38 97 CYS A CA 1
ATOM 780 C C . CYS A 1 97 ? 6.853 -9.062 -6.666 1.00 94.38 97 CYS A C 1
ATOM 782 O O . CYS A 1 97 ? 6.757 -10.088 -7.334 1.00 94.38 97 CYS A O 1
ATOM 784 N N . LYS A 1 98 ? 7.703 -8.942 -5.635 1.00 90.50 98 LYS A N 1
ATOM 785 C CA . LYS A 1 98 ? 8.647 -9.996 -5.212 1.00 90.50 98 LYS A CA 1
ATOM 786 C C . LYS A 1 98 ? 7.969 -11.333 -4.906 1.00 90.50 98 LYS A C 1
ATOM 788 O O . LYS A 1 98 ? 8.487 -12.377 -5.287 1.00 90.50 98 LYS A O 1
ATOM 793 N N . ASP A 1 99 ? 6.795 -11.281 -4.283 1.00 90.12 99 ASP A N 1
ATOM 794 C CA . ASP A 1 99 ? 6.091 -12.468 -3.780 1.00 90.12 99 ASP A CA 1
ATOM 795 C C . ASP A 1 99 ? 4.786 -12.758 -4.550 1.00 90.12 99 ASP A C 1
ATOM 797 O O . ASP A 1 99 ? 4.003 -13.641 -4.188 1.00 90.12 99 ASP A O 1
ATOM 801 N N . LEU A 1 100 ? 4.501 -12.002 -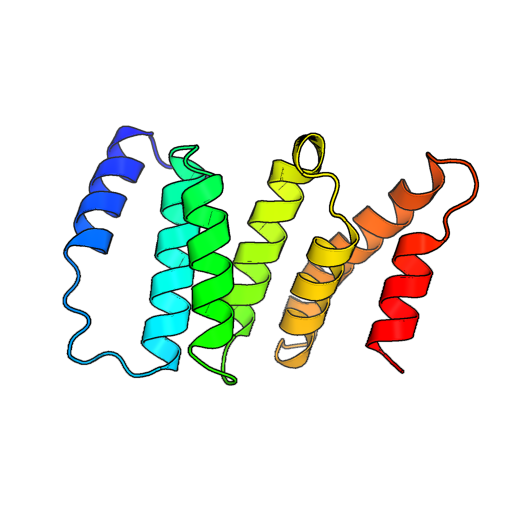5.617 1.00 90.69 100 LEU A N 1
ATOM 802 C CA . LEU A 1 100 ? 3.299 -12.193 -6.427 1.00 90.69 100 LEU A CA 1
ATOM 803 C C . LEU A 1 100 ? 3.496 -13.272 -7.494 1.00 90.69 100 LEU A C 1
ATOM 805 O O . LEU A 1 100 ? 4.496 -13.323 -8.200 1.00 90.69 100 LEU A O 1
ATOM 809 N N . THR A 1 101 ? 2.446 -14.062 -7.722 1.00 92.62 101 THR A N 1
ATOM 810 C CA . THR A 1 101 ? 2.323 -14.883 -8.937 1.00 92.62 101 THR A CA 1
ATOM 811 C C . THR A 1 101 ? 2.402 -13.999 -10.183 1.00 92.62 101 THR A C 1
ATOM 813 O O . THR A 1 101 ? 1.831 -12.904 -10.164 1.00 92.62 101 THR A O 1
ATOM 816 N N . GLU A 1 102 ? 2.946 -14.505 -11.293 1.00 89.69 102 GLU A N 1
ATOM 817 C CA . GLU A 1 102 ? 3.098 -13.743 -12.545 1.00 89.69 102 GLU A CA 1
ATOM 818 C C . GLU A 1 102 ? 1.834 -12.982 -12.971 1.00 89.69 102 GLU A C 1
ATOM 820 O O . GLU A 1 102 ? 1.898 -11.809 -13.329 1.00 89.69 102 GLU A O 1
ATOM 825 N N . ILE A 1 103 ? 0.666 -13.629 -12.906 1.00 92.12 103 ILE A N 1
ATOM 826 C CA . ILE A 1 103 ? -0.610 -13.033 -13.329 1.00 92.12 103 ILE A CA 1
ATOM 827 C C . ILE A 1 103 ? -0.939 -11.789 -12.491 1.00 92.12 103 ILE A C 1
ATOM 829 O O . ILE A 1 103 ? -1.301 -10.749 -13.037 1.00 92.12 103 ILE A O 1
ATOM 833 N N . LYS A 1 104 ? -0.786 -11.876 -11.165 1.00 90.69 104 LYS A N 1
ATOM 834 C CA . LYS A 1 104 ? -1.029 -10.746 -10.256 1.00 90.69 104 LYS A CA 1
ATOM 835 C C . LYS A 1 104 ? 0.051 -9.673 -10.393 1.00 90.69 104 LYS A C 1
ATOM 837 O O . LYS A 1 104 ? -0.282 -8.491 -10.387 1.00 90.69 104 LYS A O 1
ATOM 842 N N . ALA A 1 105 ? 1.311 -10.073 -10.571 1.00 94.31 105 ALA A N 1
ATOM 843 C CA . ALA A 1 105 ? 2.421 -9.151 -10.781 1.00 94.31 105 ALA A CA 1
ATOM 844 C C . ALA A 1 105 ? 2.205 -8.289 -12.036 1.00 94.31 105 ALA A C 1
ATOM 846 O O . ALA A 1 105 ? 2.377 -7.079 -11.967 1.00 94.31 105 ALA A O 1
ATOM 847 N N . ARG A 1 106 ? 1.713 -8.858 -13.151 1.00 94.50 106 ARG A N 1
ATOM 848 C CA . ARG A 1 106 ? 1.400 -8.100 -14.385 1.00 94.50 106 ARG A CA 1
ATOM 849 C C . ARG A 1 106 ? 0.431 -6.938 -14.147 1.00 94.50 106 ARG A C 1
ATOM 851 O O . ARG A 1 106 ? 0.635 -5.862 -14.699 1.00 94.50 106 ARG A O 1
ATOM 858 N N . SER A 1 107 ? -0.584 -7.132 -13.303 1.00 93.50 107 SER A N 1
ATOM 859 C CA . SER A 1 107 ? -1.541 -6.070 -12.955 1.00 93.50 107 SER A CA 1
ATOM 860 C C . SER A 1 107 ? -0.927 -4.951 -12.107 1.00 93.50 107 SER A C 1
ATOM 862 O O . SER A 1 107 ? -1.451 -3.840 -12.103 1.00 93.50 107 SER A O 1
ATOM 864 N N . ILE A 1 108 ? 0.130 -5.234 -11.347 1.00 95.50 108 ILE A N 1
ATOM 865 C CA . ILE A 1 108 ? 0.857 -4.221 -10.574 1.00 95.50 108 ILE A CA 1
ATOM 866 C C . ILE A 1 108 ? 1.892 -3.529 -11.466 1.00 95.50 108 ILE A C 1
ATOM 868 O O . ILE A 1 108 ? 1.965 -2.304 -11.490 1.00 95.50 108 ILE A O 1
ATOM 872 N N . LEU A 1 109 ? 2.612 -4.295 -12.288 1.00 95.31 109 LEU A N 1
ATOM 873 C CA . LEU A 1 109 ? 3.545 -3.777 -13.289 1.00 95.31 109 LEU A CA 1
ATOM 874 C C . LEU A 1 109 ? 2.862 -2.827 -14.278 1.00 95.31 109 LEU A C 1
ATOM 876 O O . LEU A 1 109 ? 3.457 -1.823 -14.650 1.00 95.31 109 LEU A O 1
ATOM 880 N N . SER A 1 110 ? 1.599 -3.063 -14.651 1.00 95.25 110 SER A N 1
ATOM 881 C CA . SER A 1 110 ? 0.860 -2.120 -15.501 1.00 95.25 110 SER A CA 1
ATOM 882 C C . SER A 1 110 ? 0.681 -0.742 -14.852 1.00 95.25 110 SER A C 1
ATOM 884 O O . SER A 1 110 ? 0.685 0.259 -15.560 1.00 95.25 110 SER A O 1
ATOM 886 N N . LYS A 1 111 ? 0.566 -0.665 -13.516 1.00 93.94 111 LYS A N 1
ATOM 887 C CA . LYS A 1 111 ? 0.532 0.614 -12.784 1.00 93.94 111 LYS A CA 1
ATOM 888 C C . LYS A 1 111 ? 1.900 1.300 -12.790 1.00 93.94 111 LYS A C 1
ATOM 890 O O . LYS A 1 111 ? 1.961 2.513 -12.943 1.00 93.94 111 LYS A O 1
ATOM 895 N N . ILE A 1 112 ? 2.987 0.531 -12.673 1.00 94.69 112 ILE A N 1
ATOM 896 C CA . ILE A 1 112 ? 4.356 1.060 -12.796 1.00 94.69 112 ILE A CA 1
ATOM 897 C C . ILE A 1 112 ? 4.585 1.616 -14.208 1.00 94.69 112 ILE A C 1
ATOM 899 O O . ILE A 1 112 ? 5.061 2.737 -14.347 1.00 94.69 112 ILE A O 1
ATOM 903 N N . PHE A 1 113 ? 4.189 0.885 -15.256 1.00 93.31 113 PHE A N 1
ATOM 904 C CA . PHE A 1 113 ? 4.289 1.376 -16.635 1.00 93.31 113 PHE A CA 1
ATOM 905 C C . PHE A 1 113 ? 3.462 2.638 -16.871 1.00 93.31 113 PHE A C 1
ATOM 907 O O . PHE A 1 113 ? 3.926 3.536 -17.567 1.00 93.31 113 PHE A O 1
ATOM 914 N N . TYR A 1 114 ? 2.274 2.726 -16.269 1.00 91.31 114 TYR A N 1
ATOM 915 C CA . TYR A 1 114 ? 1.480 3.948 -16.294 1.00 91.31 114 TYR A CA 1
ATOM 916 C C . TYR A 1 114 ? 2.241 5.125 -15.669 1.00 91.31 114 TYR A C 1
ATOM 918 O O . TYR A 1 114 ? 2.301 6.182 -16.277 1.00 91.31 114 TYR A O 1
ATOM 926 N N . LEU A 1 115 ? 2.876 4.965 -14.506 1.00 89.88 115 LEU A N 1
ATOM 927 C CA . LEU A 1 115 ? 3.663 6.050 -13.900 1.00 89.88 115 LEU A CA 1
ATOM 928 C C . LEU A 1 115 ? 4.851 6.462 -14.779 1.00 89.88 115 LEU A C 1
ATOM 930 O O . LEU A 1 115 ? 5.040 7.645 -15.044 1.00 89.88 115 LEU A O 1
ATOM 934 N N . LEU A 1 116 ? 5.592 5.487 -15.312 1.00 89.50 116 LEU A N 1
ATOM 935 C CA . LEU A 1 116 ? 6.724 5.745 -16.207 1.00 89.50 116 LEU A CA 1
ATOM 936 C C . LEU A 1 116 ? 6.318 6.495 -17.479 1.00 89.50 116 LEU A C 1
ATOM 938 O O . LEU A 1 116 ? 7.077 7.332 -17.958 1.00 89.50 116 LEU A O 1
ATOM 942 N N . SER A 1 117 ? 5.129 6.233 -18.033 1.00 87.06 117 SER A N 1
ATOM 943 C CA . SER A 1 117 ? 4.678 6.946 -19.233 1.00 87.06 117 SER A CA 1
ATOM 944 C C . SER A 1 117 ? 4.385 8.427 -18.979 1.00 87.06 117 SER A C 1
ATOM 946 O O . SER A 1 117 ? 4.373 9.198 -19.934 1.00 87.06 117 SER A O 1
ATOM 948 N N . HIS A 1 118 ? 4.151 8.818 -17.721 1.00 81.06 118 HIS A N 1
ATOM 949 C CA . HIS A 1 118 ? 3.873 10.200 -17.314 1.00 81.06 118 HIS A CA 1
ATOM 950 C C . HIS A 1 118 ? 5.114 10.926 -16.752 1.00 81.06 118 HIS A C 1
ATOM 952 O O . HIS A 1 118 ? 5.056 12.132 -16.532 1.00 81.06 118 HIS A O 1
ATOM 958 N N . ASP A 1 119 ? 6.258 10.243 -16.591 1.00 75.38 119 ASP A N 1
ATOM 959 C CA . ASP A 1 119 ? 7.517 10.826 -16.069 1.00 75.38 119 ASP A CA 1
ATOM 960 C C . ASP A 1 119 ? 8.071 11.953 -16.981 1.00 75.38 119 ASP A C 1
ATOM 962 O O . ASP A 1 119 ? 8.786 12.855 -16.547 1.00 75.38 119 ASP A O 1
ATOM 966 N N . ASN A 1 120 ? 7.682 11.960 -18.264 1.00 61.38 120 ASN A N 1
ATOM 967 C CA . ASN A 1 120 ? 8.214 12.861 -19.294 1.00 61.38 120 ASN A CA 1
ATOM 968 C C . ASN A 1 120 ? 7.626 14.285 -19.309 1.00 61.38 120 ASN A C 1
ATOM 970 O O . ASN A 1 120 ? 8.075 15.110 -20.107 1.00 61.38 120 ASN A O 1
ATOM 974 N N . GLU A 1 121 ? 6.652 14.618 -18.460 1.00 59.94 121 GLU A N 1
ATOM 975 C CA . GLU A 1 121 ? 6.036 15.957 -18.480 1.00 59.94 121 GLU A CA 1
ATOM 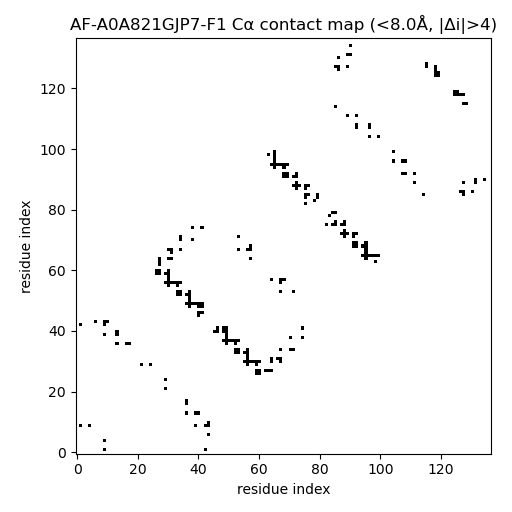976 C C . GLU A 1 121 ? 6.910 17.046 -17.818 1.00 59.94 121 GLU A C 1
ATOM 978 O O . GLU A 1 121 ? 6.691 18.235 -18.045 1.00 59.94 121 GLU A O 1
ATOM 983 N N . ASN A 1 122 ? 7.974 16.669 -17.093 1.00 54.72 122 ASN A N 1
ATOM 984 C CA . ASN A 1 122 ? 8.913 17.593 -16.442 1.00 54.72 122 ASN A CA 1
ATOM 985 C C . ASN A 1 122 ? 10.334 17.512 -17.036 1.00 54.72 122 ASN A C 1
ATOM 987 O O . ASN A 1 122 ? 11.285 17.146 -16.356 1.00 54.72 122 ASN A O 1
ATOM 991 N N . ASN A 1 123 ? 10.458 17.837 -18.325 1.00 51.94 123 ASN A N 1
ATOM 992 C CA . ASN A 1 123 ? 11.611 18.367 -19.083 1.00 51.94 123 ASN A CA 1
ATOM 993 C C . ASN A 1 123 ? 13.084 17.958 -18.774 1.00 51.94 123 ASN A C 1
ATOM 995 O O . ASN A 1 123 ? 13.973 18.647 -19.268 1.00 51.94 123 ASN A O 1
ATOM 999 N N . ASN A 1 124 ? 13.390 16.903 -17.999 1.00 56.84 124 ASN A N 1
ATOM 1000 C CA . ASN A 1 124 ? 14.725 16.266 -17.917 1.00 56.84 124 ASN A CA 1
ATOM 1001 C C . ASN A 1 124 ? 14.853 15.028 -17.006 1.00 56.84 124 ASN A C 1
ATOM 1003 O O . ASN A 1 124 ? 15.971 14.592 -16.733 1.00 56.84 124 ASN A O 1
ATOM 1007 N N . ASN A 1 125 ? 13.774 14.439 -16.501 1.00 63.66 125 ASN A N 1
ATOM 1008 C CA . ASN A 1 125 ? 13.915 13.522 -15.377 1.00 63.66 125 ASN A CA 1
ATOM 1009 C C . ASN A 1 125 ? 13.474 12.109 -15.746 1.00 63.66 125 ASN A C 1
ATOM 1011 O O . ASN A 1 125 ? 12.338 11.748 -15.501 1.00 63.66 125 ASN A O 1
ATOM 1015 N N . ASN A 1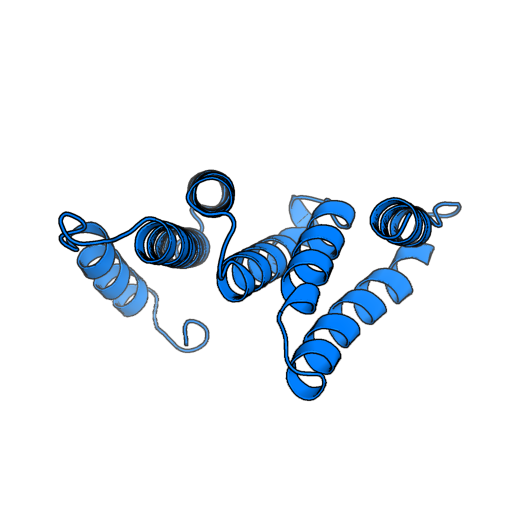 126 ? 14.418 11.273 -16.198 1.00 77.06 126 ASN A N 1
ATOM 1016 C CA . ASN A 1 126 ? 14.319 9.802 -16.132 1.00 77.06 126 ASN A CA 1
ATOM 1017 C C . ASN A 1 126 ? 14.325 9.311 -14.664 1.00 77.06 126 ASN A C 1
ATOM 1019 O O . ASN A 1 126 ? 14.945 8.299 -14.335 1.00 77.06 126 ASN A O 1
ATOM 1023 N N . LYS A 1 127 ? 13.732 10.077 -13.744 1.00 86.19 127 LYS A N 1
ATOM 1024 C CA . LYS A 1 127 ? 13.871 9.921 -12.297 1.00 86.19 127 LYS A CA 1
ATOM 1025 C C . LYS A 1 127 ? 13.284 8.586 -11.869 1.00 86.19 127 LYS A C 1
ATOM 1027 O O . LYS A 1 127 ? 13.932 7.848 -11.129 1.00 86.19 127 LYS A O 1
ATOM 1032 N N . LEU A 1 128 ? 12.109 8.240 -12.391 1.00 89.00 128 LEU A N 1
ATOM 1033 C CA . LEU A 1 128 ? 11.461 6.974 -12.072 1.00 89.00 128 LEU A CA 1
ATOM 1034 C C . LEU A 1 128 ? 12.200 5.789 -12.701 1.00 89.00 128 LEU A C 1
ATOM 1036 O O . LEU A 1 128 ? 12.339 4.754 -12.053 1.00 89.00 128 LEU A O 1
ATOM 1040 N N . SER A 1 129 ? 12.766 5.952 -13.902 1.00 89.12 129 SER A N 1
ATOM 1041 C CA . SER A 1 129 ? 13.636 4.927 -14.503 1.00 89.12 129 SER A CA 1
ATOM 1042 C C . SER A 1 129 ? 14.879 4.665 -13.643 1.00 89.12 129 SER A C 1
ATOM 1044 O O . SER A 1 129 ? 15.171 3.518 -13.313 1.00 89.12 129 SER A O 1
ATOM 1046 N N . ILE A 1 130 ? 15.566 5.724 -13.199 1.00 89.62 130 ILE A N 1
ATOM 1047 C CA . ILE A 1 130 ? 16.740 5.632 -12.316 1.00 89.62 130 ILE A CA 1
ATOM 1048 C C . ILE A 1 130 ? 16.359 5.008 -10.965 1.00 89.62 130 ILE A C 1
ATOM 1050 O O . ILE A 1 130 ? 17.128 4.227 -10.405 1.00 89.62 130 ILE A O 1
ATOM 1054 N N . CYS A 1 131 ? 15.177 5.330 -10.431 1.00 91.31 131 CYS A N 1
ATOM 1055 C CA . CYS A 1 131 ? 14.661 4.729 -9.201 1.00 91.31 131 CYS A CA 1
ATOM 1056 C C . CYS A 1 131 ? 14.540 3.202 -9.333 1.00 91.31 131 CYS A C 1
ATOM 1058 O O . CYS A 1 131 ? 15.011 2.471 -8.460 1.00 91.31 131 CYS A O 1
ATOM 1060 N N . ILE A 1 132 ? 13.982 2.715 -10.447 1.00 92.62 132 ILE A N 1
ATOM 1061 C CA . ILE A 1 132 ? 13.870 1.276 -10.723 1.00 92.62 132 ILE A CA 1
ATOM 1062 C C . ILE A 1 132 ? 15.257 0.641 -10.868 1.00 92.62 132 ILE A C 1
ATOM 1064 O O . ILE A 1 132 ? 15.509 -0.398 -10.264 1.00 92.62 132 ILE A O 1
ATOM 1068 N N . GLU A 1 133 ? 16.169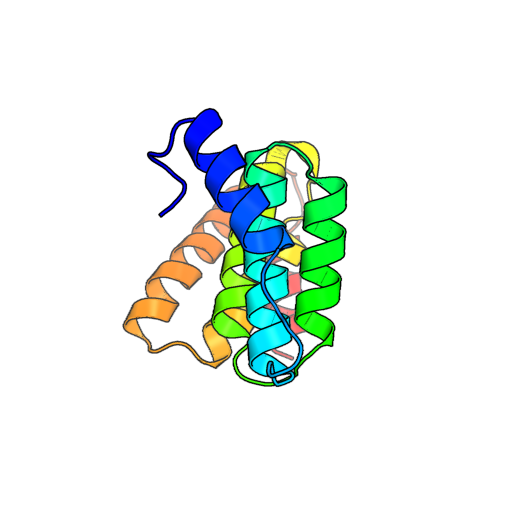 1.259 -11.620 1.00 92.06 133 GLU A N 1
ATOM 1069 C CA . GLU A 1 133 ? 17.537 0.748 -11.791 1.00 92.06 133 GLU A CA 1
ATOM 1070 C C . GLU A 1 133 ? 18.261 0.599 -10.448 1.00 92.06 133 GLU A C 1
ATOM 1072 O O . GLU A 1 133 ? 18.820 -0.457 -10.162 1.00 92.06 133 GLU A O 1
ATOM 1077 N N . ARG A 1 134 ? 18.176 1.620 -9.586 1.00 92.56 134 ARG A N 1
ATOM 1078 C CA . ARG A 1 134 ? 18.745 1.598 -8.229 1.00 92.56 134 ARG A CA 1
ATOM 1079 C C . ARG A 1 134 ? 18.111 0.560 -7.313 1.00 92.56 134 ARG A C 1
ATOM 1081 O O . ARG A 1 134 ? 18.745 0.126 -6.360 1.00 92.56 134 ARG A O 1
ATOM 1088 N N . TYR A 1 135 ? 16.843 0.235 -7.532 1.00 92.75 135 TYR A N 1
ATOM 1089 C CA . TYR A 1 135 ? 16.158 -0.789 -6.753 1.00 92.75 135 TYR A CA 1
ATOM 1090 C C . TYR A 1 135 ? 16.615 -2.202 -7.147 1.00 92.75 135 TYR A C 1
ATOM 1092 O O . TYR A 1 135 ? 16.596 -3.108 -6.315 1.00 92.75 135 TYR A O 1
ATOM 1100 N N . LEU A 1 136 ? 16.983 -2.398 -8.417 1.00 89.69 136 LEU A N 1
ATOM 1101 C CA . LEU A 1 136 ? 17.398 -3.691 -8.966 1.00 89.69 136 LEU A CA 1
ATOM 1102 C C . LEU A 1 136 ? 18.894 -3.988 -8.788 1.00 89.69 136 LEU A C 1
ATOM 1104 O O . LEU A 1 136 ? 19.264 -5.162 -8.821 1.00 89.69 136 LEU A O 1
ATOM 1108 N N . SER A 1 137 ? 19.730 -2.953 -8.654 1.00 87.88 137 SER A N 1
ATOM 1109 C CA . SER A 1 137 ? 21.175 -3.063 -8.399 1.00 87.88 137 SER A CA 1
ATOM 1110 C C . SER A 1 137 ? 21.485 -3.540 -6.985 1.00 87.88 137 SER A C 1
ATOM 1112 O O . SER A 1 137 ? 22.345 -4.437 -6.850 1.00 87.88 137 SER A O 1
#